Protein AF-A0A368X3I0-F1 (afdb_monomer_lite)

Organism: NCBI:txid930114

Sequence (110 aa):
MLDIYQLSRMIASLTIGFVILYVGVLLNDFILKNTSIVMLLFVVIAVIIANKIGNKLWYGIGSFILFFIFSSQFTIFLGEPEEIQLITDSLVLQGIVALIVTLILDLIEK

pLDDT: mean 86.79, std 9.04, range [55.56, 96.25]

Radius of gyration: 14.47 Å; chains: 1; bounding box: 38×24×44 Å

Secondary structure (DSSP, 8-state):
---HHHHHHHHHHHHHHHHHHHHHHHHHHHTSSS-HHHHHHHHHHHHHHHHHHHTSTTHHHHHHHHHHHHHHHHHHHH--HHHHHHHHHHHHHHHHHHHHHHHHHHHH--

Foldseek 3Di:
DQDPVLVVLLVVLLVQLLVLLVVLVVCCVPPVPNDLVSSLVSLLVSQVSSCVSNVHLCSSLVSLVVNLVVQLVVCVVDHDPVVSVVVVVSSVVSNVSNVVSSVVVVVVVD

Structure (mmCIF, N/CA/C/O backbone):
data_AF-A0A368X3I0-F1
#
_entry.id   AF-A0A368X3I0-F1
#
loop_
_atom_site.group_PDB
_atom_site.id
_atom_site.type_symbol
_atom_site.label_atom_id
_atom_site.label_alt_id
_atom_site.label_comp_id
_atom_site.label_asym_id
_atom_site.label_entity_id
_atom_site.label_seq_id
_atom_site.pdbx_PDB_ins_code
_atom_site.Cartn_x
_atom_site.Cartn_y
_atom_site.Cartn_z
_atom_site.occupancy
_atom_site.B_iso_or_equiv
_atom_site.auth_seq_id
_atom_site.auth_comp_id
_atom_site.auth_asym_id
_atom_site.auth_atom_id
_atom_site.pdbx_PDB_model_num
ATOM 1 N N . MET A 1 1 ? 1.059 5.043 25.854 1.00 55.62 1 MET A N 1
ATOM 2 C CA . MET A 1 1 ? 1.604 3.672 25.946 1.00 55.62 1 MET A CA 1
ATOM 3 C C . MET A 1 1 ? 0.727 2.797 25.058 1.00 55.62 1 MET A C 1
ATOM 5 O O . MET A 1 1 ? -0.475 2.790 25.287 1.00 55.62 1 MET A O 1
ATOM 9 N N . LEU A 1 2 ? 1.259 2.202 23.982 1.00 67.44 2 LEU A N 1
ATOM 10 C CA . LEU A 1 2 ? 0.483 1.263 23.157 1.00 67.44 2 LEU A CA 1
ATOM 11 C C . LEU A 1 2 ? 0.305 -0.033 23.950 1.00 67.44 2 LEU A C 1
ATOM 13 O O . LEU A 1 2 ? 1.292 -0.622 24.380 1.00 67.44 2 LEU A O 1
ATOM 17 N N . ASP A 1 3 ? -0.939 -0.458 24.140 1.00 85.31 3 ASP A N 1
ATOM 18 C CA . ASP A 1 3 ? -1.250 -1.781 24.678 1.00 85.31 3 ASP A CA 1
ATOM 19 C C . ASP A 1 3 ? -0.749 -2.869 23.703 1.00 85.31 3 ASP A C 1
ATOM 21 O O . ASP A 1 3 ? -0.752 -2.664 22.484 1.00 85.31 3 ASP A O 1
ATOM 25 N N . ILE A 1 4 ? -0.336 -4.029 24.215 1.00 87.94 4 ILE A N 1
ATOM 26 C CA . ILE A 1 4 ? 0.165 -5.180 23.441 1.00 87.94 4 ILE A CA 1
ATOM 27 C C . ILE A 1 4 ? -0.845 -5.580 22.355 1.00 87.94 4 ILE A C 1
ATOM 29 O O . ILE A 1 4 ? -0.473 -5.916 21.224 1.00 87.94 4 ILE A O 1
ATOM 33 N N . TYR A 1 5 ? -2.139 -5.476 22.658 1.00 86.88 5 TYR A N 1
ATOM 34 C CA . TYR A 1 5 ? -3.200 -5.725 21.686 1.00 86.88 5 TYR A CA 1
ATOM 35 C C . TYR A 1 5 ? -3.209 -4.700 20.537 1.00 86.88 5 TYR A C 1
ATOM 37 O O . TYR A 1 5 ? -3.352 -5.058 19.370 1.00 86.88 5 TYR A O 1
ATOM 45 N N . GLN A 1 6 ? -2.996 -3.417 20.829 1.00 87.44 6 GLN A N 1
ATOM 46 C CA . GLN A 1 6 ? -2.924 -2.386 19.789 1.00 87.44 6 GLN A CA 1
ATOM 47 C C . GLN A 1 6 ? -1.641 -2.510 18.958 1.00 87.44 6 GLN A C 1
ATOM 49 O O . GLN A 1 6 ? -1.671 -2.307 17.744 1.00 87.44 6 GLN A O 1
ATOM 54 N N . LEU A 1 7 ? -0.528 -2.881 19.597 1.00 89.69 7 LEU A N 1
ATOM 55 C CA . LEU A 1 7 ? 0.747 -3.112 18.927 1.00 89.69 7 LEU A CA 1
ATOM 56 C C . LEU A 1 7 ? 0.666 -4.296 17.953 1.00 89.69 7 LEU A C 1
ATOM 58 O O . LEU A 1 7 ? 1.071 -4.166 16.800 1.00 89.69 7 LEU A O 1
ATOM 62 N N . SER A 1 8 ? 0.098 -5.425 18.382 1.00 91.56 8 SER A N 1
ATOM 63 C CA . SER A 1 8 ? -0.067 -6.608 17.524 1.00 91.56 8 SER A CA 1
ATOM 64 C C . SER A 1 8 ? -0.973 -6.334 16.322 1.00 91.56 8 SER A C 1
ATOM 66 O O . SER A 1 8 ? -0.637 -6.726 15.205 1.00 91.56 8 SER A O 1
ATOM 68 N N . ARG A 1 9 ? -2.070 -5.587 16.505 1.00 90.94 9 ARG A N 1
ATOM 69 C CA . ARG A 1 9 ? -2.938 -5.158 15.396 1.00 90.94 9 ARG A CA 1
ATOM 70 C C . ARG A 1 9 ? -2.245 -4.217 14.422 1.00 90.94 9 ARG A C 1
ATOM 72 O O . ARG A 1 9 ? -2.428 -4.362 13.217 1.00 90.94 9 ARG A O 1
ATOM 79 N N . MET A 1 10 ? -1.451 -3.277 14.931 1.00 92.94 10 MET A N 1
ATOM 80 C CA . MET A 1 10 ? -0.650 -2.389 14.091 1.00 92.94 10 MET A CA 1
ATOM 81 C C . MET A 1 10 ? 0.328 -3.199 13.237 1.00 92.94 10 MET A C 1
ATOM 83 O O . MET A 1 10 ? 0.352 -3.029 12.023 1.00 92.94 10 MET A O 1
ATOM 87 N N . ILE A 1 11 ? 1.081 -4.119 13.846 1.00 93.69 11 ILE A N 1
ATOM 88 C CA . ILE A 1 11 ? 2.024 -4.983 13.123 1.00 93.69 11 ILE A CA 1
ATOM 89 C C . ILE A 1 11 ? 1.286 -5.823 12.076 1.00 93.69 11 ILE A C 1
ATOM 91 O O . ILE A 1 11 ? 1.677 -5.822 10.915 1.00 93.69 11 ILE A O 1
ATOM 95 N N . ALA A 1 12 ? 0.189 -6.488 12.451 1.00 94.44 12 ALA A N 1
ATOM 96 C CA . ALA A 1 12 ? -0.594 -7.304 11.525 1.00 94.44 12 ALA A CA 1
ATOM 97 C C . ALA A 1 12 ? -1.126 -6.485 10.340 1.00 94.44 12 ALA A C 1
ATOM 99 O O . ALA A 1 12 ? -1.028 -6.921 9.196 1.00 94.44 12 ALA A O 1
ATOM 100 N N . SER A 1 13 ? -1.640 -5.282 10.604 1.00 95.44 13 SER A N 1
ATOM 101 C CA . SER A 1 13 ? -2.114 -4.360 9.574 1.00 95.44 13 SER A CA 1
ATOM 102 C C . SER A 1 13 ? -1.011 -3.986 8.589 1.00 95.44 13 SER A C 1
ATOM 104 O O . SER A 1 13 ? -1.224 -4.076 7.382 1.00 95.44 13 SER A O 1
ATOM 106 N N . LEU A 1 14 ? 0.144 -3.559 9.104 1.00 95.94 14 LEU A N 1
ATOM 107 C CA . LEU A 1 14 ? 1.276 -3.123 8.289 1.00 95.94 14 LEU A CA 1
ATOM 108 C C . LEU A 1 14 ? 1.817 -4.274 7.438 1.00 95.94 14 LEU A C 1
ATOM 110 O O . LEU A 1 14 ? 2.017 -4.114 6.235 1.00 95.94 14 LEU A O 1
ATOM 114 N N . THR A 1 15 ? 1.982 -5.451 8.043 1.00 95.75 15 THR A N 1
ATOM 115 C CA . THR A 1 15 ? 2.462 -6.652 7.354 1.00 95.75 15 THR A CA 1
ATOM 116 C C . THR A 1 15 ? 1.488 -7.108 6.272 1.00 95.75 15 THR A C 1
ATOM 118 O O . THR A 1 15 ? 1.910 -7.389 5.156 1.00 95.75 15 THR A O 1
ATOM 121 N N . ILE A 1 16 ? 0.184 -7.163 6.557 1.00 96.25 16 ILE A N 1
ATOM 122 C CA . ILE A 1 16 ? -0.808 -7.625 5.575 1.00 96.25 16 ILE A CA 1
ATOM 123 C C . ILE A 1 16 ? -0.929 -6.634 4.416 1.00 96.25 16 ILE A C 1
ATOM 125 O O . ILE A 1 16 ? -0.926 -7.059 3.262 1.00 96.25 16 ILE A O 1
ATOM 129 N N . GLY A 1 17 ? -0.966 -5.327 4.695 1.00 95.88 17 GLY A N 1
ATOM 130 C CA . GLY A 1 17 ? -0.962 -4.303 3.650 1.00 95.88 17 GLY A CA 1
ATOM 131 C C . GLY A 1 17 ? 0.281 -4.397 2.760 1.00 95.88 17 GLY A C 1
ATOM 132 O O . GLY A 1 17 ? 0.159 -4.400 1.536 1.00 95.88 17 GLY A O 1
ATOM 133 N N . PHE A 1 18 ? 1.463 -4.568 3.360 1.00 95.44 18 PHE A N 1
ATOM 134 C CA . PHE A 1 18 ? 2.712 -4.787 2.629 1.00 95.44 18 PHE A CA 1
ATOM 135 C C . PHE A 1 18 ? 2.658 -6.036 1.738 1.00 95.44 18 PHE A C 1
ATOM 137 O O . PHE A 1 18 ? 3.004 -5.971 0.561 1.00 95.44 18 PHE A O 1
ATOM 144 N N . VAL A 1 19 ? 2.188 -7.167 2.276 1.00 96.06 19 VAL A N 1
ATOM 145 C CA . VAL A 1 19 ? 2.082 -8.429 1.527 1.00 96.06 19 VAL A CA 1
ATOM 146 C C . VAL A 1 19 ? 1.136 -8.285 0.337 1.00 96.06 19 VAL A C 1
ATOM 148 O O . VAL A 1 19 ? 1.463 -8.762 -0.744 1.00 96.06 19 VAL A O 1
ATOM 151 N N . ILE A 1 20 ? -0.001 -7.601 0.494 1.00 96.25 20 ILE A N 1
ATOM 152 C CA . ILE A 1 20 ? -0.942 -7.363 -0.613 1.00 96.25 20 ILE A CA 1
ATOM 153 C C . ILE A 1 20 ? -0.281 -6.542 -1.723 1.00 96.25 20 ILE A C 1
ATOM 155 O O . ILE A 1 20 ? -0.406 -6.903 -2.892 1.00 96.25 20 ILE A O 1
ATOM 159 N N . LEU A 1 21 ? 0.433 -5.468 -1.372 1.00 94.75 21 LEU A N 1
ATOM 160 C CA . LEU A 1 21 ? 1.148 -4.639 -2.347 1.00 94.75 21 LEU A CA 1
ATOM 161 C C . LEU A 1 21 ? 2.225 -5.446 -3.079 1.00 94.75 21 LEU A C 1
ATOM 163 O O . LEU A 1 21 ? 2.300 -5.402 -4.305 1.00 94.75 21 LEU A O 1
ATOM 167 N N . TYR A 1 22 ? 3.001 -6.243 -2.344 1.00 91.62 22 TYR A N 1
ATOM 168 C CA . TYR A 1 22 ? 4.041 -7.094 -2.918 1.00 91.62 22 TYR A CA 1
ATOM 169 C C . TYR A 1 22 ? 3.467 -8.166 -3.856 1.00 91.62 22 TYR A C 1
ATOM 171 O O . TYR A 1 22 ? 3.948 -8.340 -4.972 1.00 91.62 22 TYR A O 1
ATOM 179 N N . VAL A 1 23 ? 2.387 -8.840 -3.451 1.00 91.94 23 VAL A N 1
ATOM 180 C CA . VAL A 1 23 ? 1.659 -9.782 -4.316 1.00 91.94 23 VAL A CA 1
ATOM 181 C C . VAL A 1 23 ? 1.107 -9.071 -5.553 1.00 91.94 23 VAL A C 1
ATOM 183 O O . VAL A 1 23 ? 1.160 -9.633 -6.643 1.00 91.94 23 VAL A O 1
ATOM 186 N N . GLY A 1 24 ? 0.635 -7.831 -5.409 1.00 90.19 24 GLY A N 1
ATOM 187 C CA . GLY A 1 24 ? 0.202 -6.996 -6.526 1.00 90.19 24 GLY A CA 1
ATOM 188 C C . GLY A 1 24 ? 1.301 -6.777 -7.564 1.00 90.19 24 GLY A C 1
ATOM 189 O O . GLY A 1 24 ? 1.045 -6.975 -8.751 1.00 90.19 24 GLY A O 1
ATOM 190 N N . VAL A 1 25 ? 2.527 -6.465 -7.121 1.00 86.69 25 VAL A N 1
ATOM 191 C CA . VAL A 1 25 ? 3.706 -6.355 -8.002 1.00 86.69 25 VAL A CA 1
ATOM 192 C C . VAL A 1 25 ? 3.939 -7.663 -8.750 1.00 86.69 25 VAL A C 1
ATOM 194 O O . VAL A 1 25 ? 3.982 -7.657 -9.977 1.00 86.69 25 VAL A O 1
ATOM 197 N N . LEU A 1 26 ? 4.021 -8.788 -8.032 1.00 85.69 26 LEU A N 1
ATOM 198 C CA . LEU A 1 26 ? 4.279 -10.093 -8.648 1.00 85.69 26 LEU A CA 1
ATOM 199 C C . LEU A 1 26 ? 3.200 -10.448 -9.683 1.00 85.69 26 LEU A C 1
ATOM 201 O O . LEU A 1 26 ? 3.514 -10.864 -10.793 1.00 85.69 26 LEU A O 1
ATOM 205 N N . LEU A 1 27 ? 1.920 -10.260 -9.358 1.00 85.06 27 LEU A N 1
ATOM 206 C CA . LEU A 1 27 ? 0.824 -10.566 -10.283 1.00 85.06 27 LEU A CA 1
ATOM 207 C C . LEU A 1 27 ? 0.823 -9.646 -11.509 1.00 85.06 27 LEU A C 1
ATOM 209 O O . LEU A 1 27 ? 0.540 -10.106 -12.620 1.00 85.06 27 LEU A O 1
ATOM 213 N N . ASN A 1 28 ? 1.140 -8.364 -11.325 1.00 83.06 28 ASN A N 1
ATOM 214 C CA . ASN A 1 28 ? 1.228 -7.414 -12.426 1.00 83.06 28 ASN A CA 1
ATOM 215 C C . ASN A 1 28 ? 2.339 -7.790 -13.419 1.00 83.06 28 ASN A C 1
ATOM 217 O O . ASN A 1 28 ? 2.130 -7.707 -14.632 1.00 83.06 28 ASN A O 1
ATOM 221 N N . ASP A 1 29 ? 3.475 -8.248 -12.898 1.00 79.50 29 ASP A N 1
ATOM 222 C CA . ASP A 1 29 ? 4.657 -8.567 -13.694 1.00 79.50 29 ASP A CA 1
ATOM 223 C C . ASP A 1 29 ? 4.545 -9.953 -14.359 1.00 79.50 29 ASP A C 1
ATOM 225 O O . ASP A 1 29 ? 4.758 -10.097 -15.563 1.00 79.50 29 ASP A O 1
ATOM 229 N N . PHE A 1 30 ? 4.093 -10.977 -13.621 1.00 76.75 30 PHE A N 1
ATOM 230 C CA . PHE A 1 30 ? 4.012 -12.352 -14.133 1.00 76.75 30 PHE A CA 1
ATOM 231 C C . PHE A 1 30 ? 2.773 -12.646 -14.984 1.00 76.75 30 PHE A C 1
ATOM 233 O O . PHE A 1 30 ? 2.839 -13.487 -15.882 1.00 76.75 30 PHE A O 1
ATOM 240 N N . ILE A 1 31 ? 1.628 -12.018 -14.694 1.00 72.94 31 ILE A N 1
ATOM 241 C CA . ILE A 1 31 ? 0.336 -12.420 -15.283 1.00 72.94 31 ILE A CA 1
ATOM 242 C C . ILE A 1 31 ? -0.235 -11.328 -16.186 1.00 72.94 31 ILE A C 1
ATOM 244 O O . ILE A 1 31 ? -0.741 -11.622 -17.270 1.00 72.94 31 ILE A O 1
ATOM 248 N N . LEU A 1 32 ? -0.166 -10.069 -15.750 1.00 69.38 32 LEU A N 1
ATOM 249 C CA . LEU A 1 32 ? -0.956 -8.976 -16.334 1.00 69.38 32 LEU A CA 1
ATOM 250 C C . LEU A 1 32 ? -0.137 -8.013 -17.208 1.00 69.38 32 LEU A C 1
ATOM 252 O O . LEU A 1 32 ? -0.669 -6.994 -17.650 1.00 69.38 32 LEU A O 1
ATOM 256 N N . LYS A 1 33 ? 1.118 -8.374 -17.515 1.00 72.12 33 LYS A N 1
ATOM 257 C CA . LYS A 1 33 ? 2.005 -7.698 -18.478 1.00 72.12 33 LYS A CA 1
ATOM 258 C C . LYS A 1 33 ? 2.098 -6.181 -18.261 1.00 72.12 33 LYS A C 1
ATOM 260 O O . LYS A 1 33 ? 1.919 -5.413 -19.204 1.00 72.12 33 LYS A O 1
ATOM 265 N N . ASN A 1 34 ? 2.389 -5.753 -17.034 1.00 67.31 34 ASN A N 1
ATOM 266 C CA . ASN A 1 34 ? 2.625 -4.343 -16.700 1.00 67.31 34 ASN A CA 1
ATOM 267 C C . ASN A 1 34 ? 1.431 -3.409 -16.943 1.00 67.31 34 ASN A C 1
ATOM 269 O O . ASN A 1 34 ? 1.556 -2.308 -17.478 1.00 67.31 34 ASN A O 1
ATOM 273 N N . THR A 1 35 ? 0.253 -3.825 -16.482 1.00 77.69 35 THR A N 1
ATOM 274 C CA . THR A 1 35 ? -0.944 -2.984 -16.522 1.00 77.69 35 THR A CA 1
ATOM 275 C C . THR A 1 35 ? -1.013 -2.086 -15.283 1.00 77.69 35 THR A C 1
ATOM 277 O O . THR A 1 35 ? -1.404 -2.530 -14.203 1.00 77.69 35 THR A O 1
ATOM 280 N N . SER A 1 36 ? -0.736 -0.787 -15.434 1.00 78.69 36 SER A N 1
ATOM 281 C CA . SER A 1 36 ? -0.730 0.177 -14.316 1.00 78.69 36 SER A CA 1
ATOM 282 C C . SER A 1 36 ? -2.024 0.182 -13.491 1.00 78.69 36 SER A C 1
ATOM 284 O O . SER A 1 36 ? -1.975 0.311 -12.272 1.00 78.69 36 SER A O 1
ATOM 286 N N . ILE A 1 37 ? -3.184 -0.030 -14.121 1.00 83.56 37 ILE A N 1
ATOM 287 C CA . ILE A 1 37 ? -4.489 -0.113 -13.436 1.00 83.56 37 ILE A CA 1
ATOM 288 C C . ILE A 1 37 ? -4.525 -1.215 -12.371 1.00 83.56 37 ILE A C 1
ATOM 290 O O . ILE A 1 37 ? -5.106 -1.018 -11.306 1.00 83.56 37 ILE A O 1
ATOM 294 N N . VAL A 1 38 ? -3.897 -2.360 -12.631 1.00 85.50 38 VAL A N 1
ATOM 295 C CA . VAL A 1 38 ? -3.891 -3.501 -11.708 1.00 85.50 38 VAL A CA 1
ATOM 296 C C . VAL A 1 38 ? -3.157 -3.122 -10.429 1.00 85.50 38 VAL A C 1
ATOM 298 O O . VAL A 1 38 ? -3.683 -3.319 -9.336 1.00 85.50 38 VAL A O 1
ATOM 301 N N . MET A 1 39 ? -1.982 -2.508 -10.564 1.00 88.19 39 MET A N 1
ATOM 302 C CA . MET A 1 39 ? -1.203 -2.016 -9.428 1.00 88.19 39 MET A CA 1
ATOM 303 C C . MET A 1 39 ? -1.999 -1.026 -8.579 1.00 88.19 39 MET A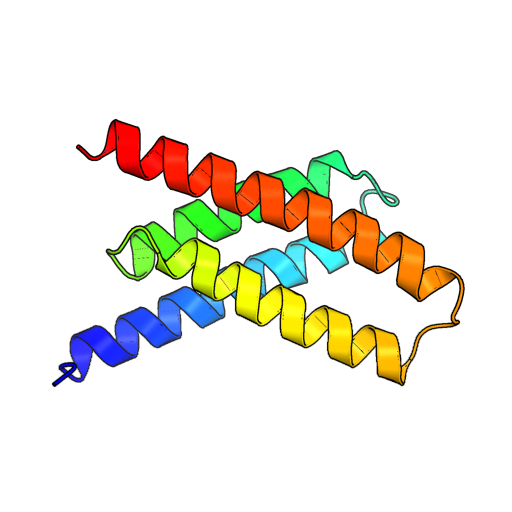 C 1
ATOM 305 O O . MET A 1 39 ? -2.033 -1.151 -7.355 1.00 88.19 39 MET A O 1
ATOM 309 N N . LEU A 1 40 ? -2.710 -0.089 -9.214 1.00 91.19 40 LEU A N 1
ATOM 310 C CA . LEU A 1 40 ? -3.552 0.868 -8.493 1.00 91.19 40 LEU A CA 1
ATOM 311 C C . LEU A 1 40 ? -4.697 0.180 -7.735 1.00 91.19 40 LEU A C 1
ATOM 313 O O . LEU A 1 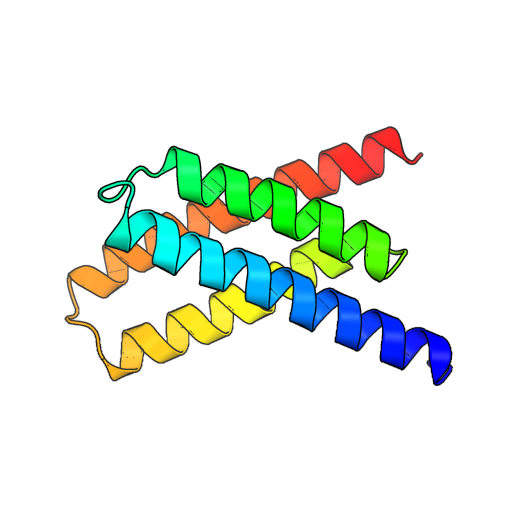40 ? -4.994 0.565 -6.606 1.00 91.19 40 LEU A O 1
ATOM 317 N N . LEU A 1 41 ? -5.308 -0.866 -8.299 1.00 91.94 41 LEU A N 1
ATOM 318 C CA . LEU A 1 41 ? -6.330 -1.651 -7.597 1.00 91.94 41 LEU A CA 1
ATOM 319 C C . LEU A 1 41 ? -5.759 -2.363 -6.366 1.00 91.94 41 LEU A C 1
ATOM 321 O O . LEU A 1 41 ? -6.394 -2.355 -5.310 1.00 91.94 41 LEU A O 1
ATOM 325 N N . PHE A 1 42 ? -4.553 -2.928 -6.461 1.00 94.12 42 PHE A N 1
ATOM 326 C CA . PHE A 1 42 ? -3.888 -3.531 -5.304 1.00 94.12 42 PHE A CA 1
ATOM 327 C C . PHE A 1 42 ? -3.580 -2.509 -4.211 1.00 94.12 42 PHE A C 1
ATOM 329 O O . PHE A 1 42 ? -3.738 -2.832 -3.036 1.00 94.12 42 PHE A O 1
ATOM 336 N N . VAL A 1 43 ? -3.232 -1.270 -4.571 1.00 94.75 43 VAL A N 1
ATOM 337 C CA . VAL A 1 43 ? -3.081 -0.177 -3.599 1.00 94.75 43 VAL A CA 1
ATOM 338 C C . VAL A 1 43 ? -4.393 0.099 -2.871 1.00 94.75 43 VAL A C 1
ATOM 340 O O . VAL A 1 43 ? -4.409 0.140 -1.641 1.00 94.75 43 VAL A O 1
ATOM 343 N N . VAL A 1 44 ? -5.500 0.236 -3.606 1.00 95.50 44 VAL A N 1
ATOM 344 C CA . VAL A 1 44 ? -6.831 0.459 -3.017 1.00 95.50 44 VAL A CA 1
ATOM 345 C C . VAL A 1 44 ? -7.179 -0.669 -2.039 1.00 95.50 44 VAL A C 1
ATOM 347 O O . VAL A 1 44 ? -7.554 -0.410 -0.894 1.00 95.50 44 VAL A O 1
ATOM 350 N N . ILE A 1 45 ? -7.002 -1.924 -2.462 1.00 95.56 45 ILE A N 1
ATOM 351 C CA . ILE A 1 45 ? -7.291 -3.111 -1.646 1.00 95.56 45 ILE A CA 1
ATOM 352 C C . ILE A 1 45 ? -6.399 -3.147 -0.399 1.00 95.56 45 ILE A C 1
ATOM 354 O O . ILE A 1 45 ? -6.904 -3.362 0.704 1.00 95.56 45 ILE A O 1
ATOM 358 N N . ALA A 1 46 ? -5.095 -2.909 -0.550 1.00 96.19 46 ALA A N 1
ATOM 359 C CA . ALA A 1 46 ? -4.145 -2.917 0.556 1.00 96.19 46 ALA A CA 1
ATOM 360 C C . ALA A 1 46 ? -4.498 -1.867 1.613 1.00 96.19 46 ALA A C 1
ATOM 362 O O . ALA A 1 46 ? -4.519 -2.188 2.802 1.00 96.19 46 ALA A O 1
ATOM 363 N N . VAL A 1 47 ? -4.828 -0.641 1.192 1.00 95.62 47 VAL A N 1
ATOM 364 C CA . VAL A 1 47 ? -5.200 0.454 2.101 1.00 95.62 47 VAL A CA 1
ATOM 365 C C . VAL A 1 47 ? -6.471 0.114 2.879 1.00 95.62 47 VAL A C 1
ATOM 367 O O . VAL A 1 47 ? -6.478 0.223 4.106 1.00 95.62 47 VAL A O 1
ATOM 370 N N . ILE A 1 48 ? -7.518 -0.357 2.194 1.00 94.75 48 ILE A N 1
ATOM 371 C CA . ILE A 1 48 ? -8.792 -0.729 2.830 1.00 94.75 48 ILE A CA 1
ATOM 372 C C . ILE A 1 48 ? -8.584 -1.871 3.834 1.00 94.75 48 ILE A C 1
ATOM 374 O O . ILE A 1 48 ? -9.047 -1.793 4.975 1.00 94.75 48 ILE A O 1
ATOM 378 N N . ILE A 1 49 ? -7.882 -2.934 3.429 1.00 95.88 49 ILE A N 1
ATOM 379 C CA . ILE A 1 49 ? -7.676 -4.115 4.275 1.00 95.88 49 ILE A CA 1
ATOM 380 C C . ILE A 1 49 ? -6.809 -3.774 5.490 1.00 95.88 49 ILE A C 1
ATOM 382 O O . ILE A 1 49 ? -7.163 -4.152 6.610 1.00 95.88 49 ILE A O 1
ATOM 386 N N . ALA A 1 50 ? -5.718 -3.030 5.302 1.00 94.44 50 ALA A N 1
ATOM 387 C CA . ALA A 1 50 ? -4.864 -2.590 6.399 1.00 94.44 50 ALA A CA 1
ATOM 388 C C . ALA A 1 50 ? -5.653 -1.736 7.404 1.00 94.44 50 ALA A C 1
ATOM 390 O O . ALA A 1 50 ? -5.701 -2.067 8.591 1.00 94.44 50 ALA A O 1
ATOM 391 N N . ASN A 1 51 ? -6.374 -0.712 6.938 1.00 93.19 51 ASN A N 1
ATOM 392 C CA . ASN A 1 51 ? -7.197 0.135 7.809 1.00 93.19 51 ASN A CA 1
ATOM 393 C C . ASN A 1 51 ? -8.208 -0.677 8.625 1.00 93.19 51 ASN A C 1
ATOM 395 O O . ASN A 1 51 ? -8.322 -0.486 9.840 1.00 93.19 51 ASN A O 1
ATOM 399 N N . LYS A 1 52 ? -8.871 -1.647 7.987 1.00 91.56 52 LYS A N 1
ATOM 400 C CA . LYS A 1 52 ? -9.836 -2.535 8.644 1.00 91.56 52 LYS A CA 1
ATOM 401 C C . LYS A 1 52 ? -9.192 -3.415 9.722 1.00 91.56 52 LYS A C 1
ATOM 403 O O . LYS A 1 52 ? -9.743 -3.560 10.813 1.00 91.56 52 LYS A O 1
ATOM 408 N N . ILE A 1 53 ? -8.022 -3.993 9.452 1.00 91.31 53 ILE A N 1
ATOM 409 C CA . ILE A 1 53 ? -7.313 -4.864 10.406 1.00 91.31 53 ILE A CA 1
ATOM 410 C C . ILE A 1 53 ? -6.798 -4.056 11.596 1.00 91.31 53 ILE A C 1
ATOM 412 O O . ILE A 1 53 ? -6.986 -4.449 12.755 1.00 91.31 53 ILE A O 1
ATOM 416 N N . GLY A 1 54 ? -6.178 -2.912 11.324 1.00 86.62 54 GLY A N 1
ATOM 417 C CA . GLY A 1 54 ? -5.605 -2.063 12.356 1.00 86.62 54 GLY A CA 1
ATOM 418 C C . GLY A 1 54 ? -6.635 -1.208 13.109 1.00 86.62 54 GLY A C 1
ATOM 419 O O . GLY A 1 54 ? -6.325 -0.717 14.191 1.00 86.62 54 GLY A O 1
ATOM 420 N N . ASN A 1 55 ? -7.867 -1.078 12.602 1.00 87.12 55 ASN A N 1
ATOM 421 C CA . ASN A 1 55 ? -8.930 -0.224 13.160 1.00 87.12 55 ASN A CA 1
ATOM 422 C C . ASN A 1 55 ? -8.522 1.244 13.309 1.00 87.12 55 ASN A C 1
ATOM 424 O O . ASN A 1 55 ? -8.895 1.906 14.279 1.00 87.12 55 ASN A O 1
ATOM 428 N N . LYS A 1 56 ? -7.693 1.728 12.382 1.00 87.62 56 LYS A N 1
ATOM 429 C CA . LYS A 1 56 ? -7.348 3.144 12.236 1.00 87.62 56 LYS A CA 1
ATOM 430 C C . LYS A 1 56 ? -7.108 3.448 10.765 1.00 87.62 56 LYS A C 1
ATOM 432 O O . LYS A 1 56 ? -6.399 2.701 10.096 1.00 87.62 56 LYS A O 1
ATOM 437 N N . LEU A 1 57 ? -7.615 4.594 10.322 1.00 85.06 57 LEU A N 1
ATOM 438 C CA . LEU A 1 57 ? -7.551 5.089 8.941 1.00 85.06 57 LEU A CA 1
ATOM 439 C C . LEU A 1 57 ? -6.133 5.302 8.389 1.00 85.06 57 LEU A C 1
ATOM 441 O O . LEU A 1 57 ? -5.929 5.318 7.181 1.00 85.06 57 LEU A O 1
ATOM 445 N N . TRP A 1 58 ? -5.136 5.453 9.260 1.00 89.12 58 TRP A N 1
ATOM 446 C CA . TRP A 1 58 ? -3.767 5.781 8.854 1.00 89.12 58 TRP A CA 1
ATOM 447 C C . TRP A 1 58 ? -2.871 4.560 8.629 1.00 89.12 58 TRP A C 1
ATOM 449 O O . TRP A 1 58 ? -1.755 4.701 8.125 1.00 89.12 58 TRP A O 1
ATOM 459 N N . TYR A 1 59 ? -3.321 3.354 8.983 1.00 92.50 59 TYR A N 1
ATOM 460 C CA . TYR A 1 59 ? -2.472 2.167 8.865 1.00 92.50 59 TYR A CA 1
ATOM 461 C C . TYR A 1 59 ? -2.303 1.675 7.422 1.00 92.50 59 TYR A C 1
ATOM 463 O O . TYR A 1 59 ? -1.271 1.089 7.095 1.00 92.50 59 TYR A O 1
ATOM 471 N N . GLY A 1 60 ? -3.248 1.975 6.536 1.00 90.75 60 GLY A N 1
ATOM 472 C CA . GLY A 1 60 ? -3.146 1.749 5.098 1.00 90.75 60 GLY 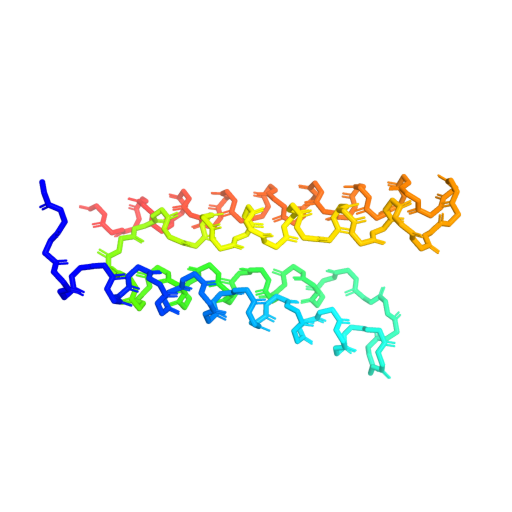A CA 1
ATOM 473 C C . GLY A 1 60 ? -2.047 2.595 4.467 1.00 90.75 60 GLY A C 1
ATOM 474 O O . GLY A 1 60 ? -1.178 2.049 3.792 1.00 90.75 60 GLY A O 1
ATOM 475 N N . ILE A 1 61 ? -2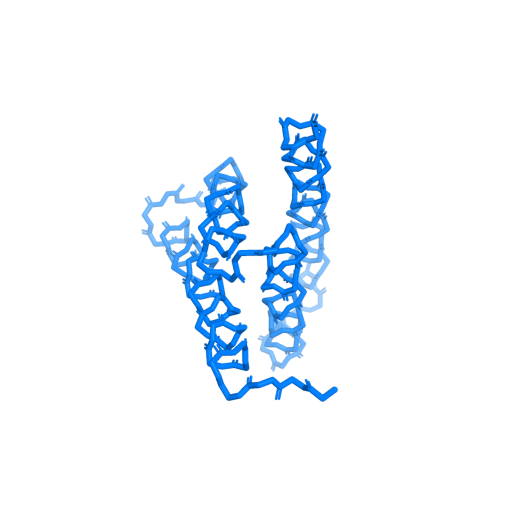.000 3.894 4.787 1.00 92.75 61 ILE A N 1
ATOM 476 C CA . ILE A 1 61 ? -0.882 4.766 4.390 1.00 92.75 61 ILE A CA 1
ATOM 477 C C . ILE A 1 61 ? 0.430 4.260 4.986 1.00 92.75 61 ILE A C 1
ATOM 479 O O . ILE A 1 61 ? 1.422 4.174 4.272 1.00 92.75 61 ILE A O 1
ATOM 483 N N . GLY A 1 62 ? 0.447 3.877 6.266 1.00 93.50 62 GLY A N 1
ATOM 484 C CA . GLY A 1 62 ? 1.648 3.318 6.894 1.00 93.50 62 GLY A CA 1
ATOM 485 C C . GLY A 1 62 ? 2.176 2.074 6.169 1.00 93.50 62 GLY A C 1
ATOM 486 O O . GLY A 1 62 ? 3.380 1.948 5.954 1.00 93.50 62 GLY A O 1
ATOM 487 N N . SER A 1 63 ? 1.277 1.190 5.731 1.00 94.25 63 SER A N 1
ATOM 488 C CA . SER A 1 63 ? 1.623 -0.009 4.953 1.00 94.25 63 SER A CA 1
ATOM 489 C C . SER A 1 63 ? 2.207 0.360 3.589 1.00 94.25 63 SER A C 1
ATOM 491 O O . SER A 1 63 ? 3.216 -0.207 3.173 1.00 94.25 63 SER A O 1
ATOM 493 N N . PHE A 1 64 ? 1.609 1.350 2.919 1.00 95.12 64 PHE A N 1
ATOM 494 C CA . PHE A 1 64 ? 2.122 1.877 1.659 1.00 95.12 64 PHE A CA 1
ATOM 495 C C . PHE A 1 64 ? 3.505 2.522 1.824 1.00 95.12 64 PHE A C 1
ATOM 497 O O . PHE A 1 64 ? 4.394 2.252 1.026 1.00 95.12 64 PHE A O 1
ATOM 504 N N . ILE A 1 65 ? 3.730 3.318 2.874 1.00 94.00 65 ILE A N 1
ATOM 505 C CA . ILE A 1 65 ? 5.036 3.937 3.151 1.00 94.00 65 ILE A CA 1
ATOM 506 C C . ILE A 1 65 ? 6.107 2.863 3.370 1.00 94.00 65 ILE A C 1
ATOM 508 O O . ILE A 1 65 ? 7.203 2.971 2.822 1.00 94.00 65 ILE A O 1
ATOM 512 N N . LEU A 1 66 ? 5.799 1.804 4.126 1.00 94.31 66 LEU A N 1
ATOM 513 C CA . LEU A 1 66 ? 6.721 0.677 4.301 1.00 94.31 66 LEU A CA 1
ATOM 514 C C . LEU A 1 66 ? 7.063 0.013 2.967 1.00 94.31 66 LEU A C 1
ATOM 516 O O . LEU A 1 66 ? 8.234 -0.241 2.688 1.00 94.31 66 LEU A O 1
ATOM 520 N N . PHE A 1 67 ? 6.055 -0.226 2.131 1.00 94.06 67 PHE A N 1
ATOM 521 C CA . PHE A 1 67 ? 6.247 -0.770 0.792 1.00 94.06 67 PHE A CA 1
ATOM 522 C C . PHE A 1 67 ? 7.076 0.158 -0.107 1.00 94.06 67 PHE A C 1
ATOM 524 O O . PHE A 1 67 ? 7.976 -0.314 -0.798 1.00 94.06 67 PHE A O 1
ATOM 531 N N . PHE A 1 68 ? 6.828 1.467 -0.061 1.00 91.25 68 PHE A N 1
ATOM 532 C CA . PHE A 1 68 ? 7.571 2.477 -0.810 1.00 91.25 68 PHE A CA 1
ATOM 533 C C . PHE A 1 68 ? 9.052 2.477 -0.428 1.00 91.25 68 PHE A C 1
ATOM 535 O O . PHE A 1 68 ? 9.913 2.425 -1.307 1.00 91.25 68 PHE A O 1
ATOM 542 N N . ILE A 1 69 ? 9.354 2.487 0.876 1.00 90.69 69 ILE A N 1
ATOM 543 C CA . ILE A 1 69 ? 10.731 2.454 1.384 1.00 90.69 69 ILE A CA 1
ATOM 544 C C . ILE A 1 69 ? 11.410 1.162 0.935 1.00 90.69 69 ILE A C 1
ATOM 546 O O . ILE A 1 69 ? 12.512 1.210 0.393 1.00 90.69 69 ILE A O 1
ATOM 550 N N . PHE A 1 70 ? 10.747 0.017 1.115 1.00 90.44 70 PHE A N 1
ATOM 551 C CA . PHE A 1 70 ? 11.299 -1.280 0.733 1.00 90.44 70 PHE A CA 1
ATOM 552 C C . PHE A 1 70 ? 11.586 -1.357 -0.771 1.00 90.44 70 PHE A C 1
ATOM 554 O O . PHE A 1 70 ? 12.691 -1.719 -1.166 1.00 90.44 70 PHE A O 1
ATOM 561 N N . SER A 1 71 ? 10.626 -0.949 -1.602 1.00 87.38 71 SER A N 1
ATOM 562 C CA . SER A 1 71 ? 10.754 -0.963 -3.063 1.00 87.38 71 SER A CA 1
ATOM 563 C C . SER A 1 71 ? 11.843 -0.007 -3.546 1.00 87.38 71 SER A C 1
ATOM 565 O O . SER A 1 71 ? 12.650 -0.379 -4.393 1.00 87.38 71 SER A O 1
ATOM 567 N N . SER A 1 72 ? 11.930 1.193 -2.963 1.00 83.62 72 SER A N 1
ATOM 568 C CA . SER A 1 72 ? 12.972 2.175 -3.293 1.00 83.62 72 SER A CA 1
ATOM 569 C C . SER A 1 72 ? 14.368 1.648 -2.963 1.00 83.62 72 SER A C 1
ATOM 571 O O . SER A 1 72 ? 15.267 1.728 -3.794 1.00 83.62 72 SER A O 1
ATOM 573 N N . GLN A 1 73 ? 14.549 1.060 -1.775 1.00 84.94 73 GLN A N 1
ATOM 574 C CA . GLN A 1 73 ? 15.832 0.468 -1.388 1.00 84.94 73 GLN A CA 1
ATOM 575 C C . GLN A 1 73 ? 16.198 -0.690 -2.319 1.00 84.94 73 GLN A C 1
ATOM 577 O O . GLN A 1 73 ? 17.298 -0.713 -2.861 1.00 84.94 73 GLN A O 1
ATOM 582 N N . PHE A 1 74 ? 15.265 -1.611 -2.572 1.00 81.19 74 PHE A N 1
ATOM 583 C CA . PHE A 1 74 ? 15.505 -2.762 -3.443 1.00 81.19 74 PHE A CA 1
ATOM 584 C C . PHE A 1 74 ? 15.900 -2.340 -4.867 1.00 81.19 74 PHE A C 1
ATOM 586 O O . PHE A 1 74 ? 16.833 -2.895 -5.441 1.00 81.19 74 PHE A O 1
ATOM 593 N N . THR A 1 75 ? 15.245 -1.302 -5.394 1.00 77.69 75 THR A N 1
ATOM 594 C CA . THR A 1 75 ? 15.532 -0.739 -6.721 1.00 77.69 75 THR A CA 1
ATOM 595 C C . THR A 1 75 ? 16.914 -0.093 -6.779 1.00 77.69 75 THR A C 1
ATOM 597 O O . THR A 1 75 ? 17.643 -0.320 -7.734 1.00 77.69 75 THR A O 1
ATOM 600 N N . ILE A 1 76 ? 17.326 0.653 -5.748 1.00 76.56 76 ILE A N 1
ATOM 601 C CA . ILE A 1 76 ? 18.674 1.248 -5.686 1.00 76.56 76 ILE A CA 1
ATOM 602 C C . ILE A 1 76 ? 19.767 0.167 -5.671 1.00 76.56 76 ILE A C 1
ATOM 604 O O . ILE A 1 76 ? 20.848 0.379 -6.213 1.00 76.56 76 ILE A O 1
ATOM 608 N N . PHE A 1 77 ? 19.503 -0.987 -5.052 1.00 74.25 77 PHE A N 1
ATOM 609 C CA . PHE A 1 77 ? 20.481 -2.074 -4.959 1.00 74.25 77 PHE A CA 1
ATOM 610 C C . PHE A 1 77 ? 20.615 -2.915 -6.236 1.00 74.25 77 PHE A C 1
ATOM 612 O O . PHE A 1 77 ? 21.676 -3.504 -6.439 1.00 74.25 77 PHE A O 1
ATOM 619 N N . LEU A 1 78 ? 19.566 -3.020 -7.059 1.00 71.19 78 LEU A N 1
ATOM 620 C CA . LEU A 1 78 ? 19.504 -3.990 -8.165 1.00 71.19 78 LEU A CA 1
ATOM 621 C C . LEU A 1 78 ? 19.186 -3.388 -9.541 1.00 71.19 78 LEU A C 1
ATOM 623 O O . LEU A 1 78 ? 19.391 -4.075 -10.536 1.00 71.19 78 LEU A O 1
ATOM 627 N N . GLY A 1 79 ? 18.669 -2.161 -9.603 1.00 64.94 79 GLY A N 1
ATOM 628 C CA . GLY A 1 79 ? 18.152 -1.552 -10.829 1.00 64.94 79 GLY A CA 1
ATOM 629 C C . GLY A 1 79 ? 19.167 -0.689 -11.576 1.00 64.94 79 GLY A C 1
ATOM 630 O O . GLY A 1 79 ? 20.077 -0.099 -10.985 1.00 64.94 79 GLY A O 1
ATOM 631 N N . GLU A 1 80 ? 18.975 -0.578 -12.889 1.00 75.69 80 GLU A N 1
ATOM 632 C CA . GLU A 1 80 ? 19.705 0.376 -13.724 1.00 75.69 80 GLU A CA 1
ATOM 633 C C . GLU A 1 80 ? 19.159 1.804 -13.526 1.00 75.69 80 GLU A C 1
ATOM 635 O O . GLU A 1 80 ? 17.966 1.976 -13.260 1.00 75.69 80 GLU A O 1
ATOM 640 N N . PRO A 1 81 ? 19.981 2.862 -13.677 1.00 73.44 81 PRO A N 1
ATOM 641 C CA . PRO A 1 81 ? 19.566 4.244 -13.406 1.00 73.44 81 PRO A CA 1
ATOM 642 C C . PRO A 1 81 ? 18.304 4.700 -14.153 1.00 73.44 81 PRO A C 1
ATOM 644 O O . PRO A 1 81 ? 17.536 5.507 -13.633 1.00 73.44 81 PRO A O 1
ATOM 647 N N . GLU A 1 82 ? 18.081 4.180 -15.359 1.00 72.56 82 GLU A N 1
ATOM 648 C CA . GLU A 1 82 ? 16.928 4.504 -16.206 1.00 72.56 82 GLU A CA 1
ATOM 649 C C . GLU A 1 82 ? 15.624 3.883 -15.668 1.00 72.56 82 GLU A C 1
ATOM 651 O O . GLU A 1 82 ? 14.558 4.499 -15.731 1.00 72.56 82 GLU A O 1
ATOM 656 N N . GLU A 1 83 ? 15.709 2.704 -15.047 1.00 71.31 83 GLU A N 1
ATOM 657 C CA . GLU A 1 83 ? 14.573 2.017 -14.425 1.00 71.31 83 GLU A CA 1
ATOM 658 C C . GLU A 1 83 ? 14.158 2.680 -13.106 1.00 71.31 83 GLU A C 1
ATOM 660 O O . GLU A 1 83 ? 12.973 2.690 -12.760 1.00 71.31 83 GLU A O 1
ATOM 665 N N . ILE A 1 84 ? 15.110 3.302 -12.396 1.00 74.06 84 ILE A N 1
ATOM 666 C CA . ILE A 1 84 ? 14.850 4.012 -11.133 1.00 74.06 84 ILE A CA 1
ATOM 667 C C . ILE A 1 84 ? 13.779 5.086 -11.333 1.00 74.06 84 ILE A C 1
ATOM 669 O O . ILE A 1 84 ? 12.881 5.219 -10.496 1.00 74.06 84 ILE A O 1
ATOM 673 N N . GLN A 1 85 ? 13.841 5.843 -12.431 1.00 77.12 85 GLN A N 1
ATOM 674 C CA . GLN A 1 85 ? 12.895 6.931 -12.669 1.00 77.12 85 GLN A CA 1
ATOM 675 C C . GLN A 1 85 ? 11.484 6.406 -12.968 1.00 77.12 85 GLN A C 1
ATOM 677 O O . GLN A 1 85 ? 10.522 6.872 -12.360 1.00 77.12 85 GLN A O 1
ATOM 682 N N . LEU A 1 86 ? 11.361 5.369 -13.801 1.00 75.50 86 LEU A N 1
ATOM 683 C CA . LEU A 1 86 ? 10.074 4.735 -14.117 1.00 75.50 86 LEU A CA 1
ATOM 684 C C . LEU A 1 86 ? 9.413 4.106 -12.882 1.00 75.50 86 LEU A C 1
ATOM 686 O O . LEU A 1 86 ? 8.201 4.236 -12.675 1.00 75.50 86 LEU A O 1
ATOM 690 N N . ILE A 1 87 ? 10.206 3.446 -12.036 1.00 78.25 87 ILE A N 1
ATOM 691 C CA . ILE A 1 87 ? 9.724 2.853 -10.785 1.00 78.25 87 ILE A CA 1
ATOM 692 C C . ILE A 1 87 ? 9.296 3.952 -9.813 1.00 78.25 87 ILE A C 1
ATOM 694 O O . ILE A 1 87 ? 8.232 3.846 -9.201 1.00 78.25 87 ILE A O 1
ATOM 698 N N . THR A 1 88 ? 10.078 5.028 -9.707 1.00 80.25 88 THR A N 1
ATOM 699 C CA . THR A 1 88 ? 9.746 6.174 -8.853 1.00 80.25 88 THR A CA 1
ATOM 700 C C . THR A 1 88 ? 8.427 6.814 -9.280 1.00 80.25 88 THR A C 1
ATOM 702 O O . THR A 1 88 ? 7.555 7.003 -8.434 1.00 80.25 88 THR A O 1
ATOM 705 N N . ASP A 1 89 ? 8.224 7.069 -10.573 1.00 83.75 89 ASP A N 1
ATOM 706 C CA . ASP A 1 89 ? 6.980 7.654 -11.090 1.00 83.75 89 ASP A CA 1
ATOM 707 C C . ASP A 1 89 ? 5.762 6.761 -10.795 1.00 83.75 89 ASP A C 1
ATOM 709 O O . ASP A 1 89 ? 4.714 7.237 -10.344 1.00 83.75 89 ASP A O 1
ATOM 713 N N . SER A 1 90 ? 5.914 5.444 -10.971 1.00 84.44 90 SER A N 1
ATOM 714 C CA . SER A 1 90 ? 4.876 4.462 -10.632 1.00 84.44 90 SER A CA 1
ATOM 715 C C . SER A 1 90 ? 4.556 4.458 -9.134 1.00 84.44 90 SER A C 1
ATOM 717 O O . SER A 1 90 ? 3.385 4.481 -8.743 1.00 84.44 90 SER A O 1
ATOM 719 N N . LEU A 1 91 ? 5.580 4.480 -8.277 1.00 88.06 91 LEU A N 1
ATOM 720 C CA . LEU A 1 91 ? 5.421 4.529 -6.824 1.00 88.06 91 LEU A CA 1
ATOM 721 C C . LEU A 1 91 ? 4.768 5.839 -6.358 1.00 88.06 91 LEU A C 1
ATOM 723 O O . LEU A 1 91 ? 3.922 5.812 -5.465 1.00 88.06 91 LEU A O 1
ATOM 727 N N . VAL A 1 92 ? 5.099 6.976 -6.974 1.00 89.88 92 VAL A N 1
ATOM 728 C CA . VAL A 1 92 ? 4.467 8.271 -6.676 1.00 89.88 92 VAL A CA 1
ATOM 729 C C . VAL A 1 92 ? 2.977 8.227 -7.013 1.00 89.88 92 VAL A C 1
ATOM 731 O O . VAL A 1 92 ? 2.151 8.605 -6.177 1.00 89.88 92 VAL A O 1
ATOM 734 N N . LEU A 1 93 ? 2.610 7.707 -8.189 1.00 90.62 93 LEU A N 1
ATOM 735 C CA . LEU A 1 93 ? 1.206 7.563 -8.582 1.00 90.62 93 LEU A CA 1
ATOM 736 C C . LEU A 1 93 ? 0.435 6.658 -7.609 1.00 90.62 93 LEU A C 1
ATOM 738 O O . LEU A 1 93 ? -0.666 7.003 -7.173 1.00 90.62 93 LEU A O 1
ATOM 742 N N . GLN A 1 94 ? 1.029 5.528 -7.224 1.00 91.31 94 GLN A N 1
ATOM 743 C CA . GLN A 1 94 ? 0.464 4.633 -6.214 1.00 91.31 94 GLN A CA 1
ATOM 744 C C . GLN A 1 94 ? 0.278 5.346 -4.865 1.00 91.31 94 GLN A C 1
ATOM 746 O O . GLN A 1 94 ? -0.762 5.188 -4.226 1.00 91.31 94 GLN A O 1
ATOM 751 N N . GLY A 1 95 ? 1.228 6.189 -4.457 1.00 92.81 95 GLY A N 1
ATOM 752 C CA . GLY A 1 95 ? 1.134 6.969 -3.222 1.00 92.81 95 GLY A CA 1
ATOM 753 C C . GLY A 1 95 ? 0.017 8.006 -3.241 1.00 92.81 95 GLY A C 1
ATOM 754 O O . GLY A 1 95 ? -0.712 8.141 -2.256 1.00 92.81 95 GLY A O 1
ATOM 755 N N . ILE A 1 96 ? -0.187 8.682 -4.374 1.00 93.81 96 ILE A N 1
ATOM 756 C CA . ILE A 1 96 ? -1.324 9.593 -4.568 1.00 93.81 96 ILE A CA 1
ATOM 757 C C . ILE A 1 96 ? -2.642 8.825 -4.429 1.00 93.81 96 ILE A C 1
ATOM 759 O O . ILE A 1 96 ? -3.540 9.275 -3.717 1.00 93.81 96 ILE A O 1
ATOM 763 N N . VAL A 1 97 ? -2.756 7.643 -5.042 1.00 94.69 97 VAL A N 1
ATOM 764 C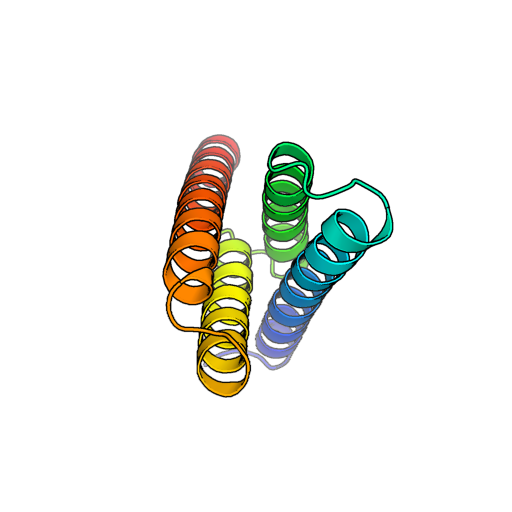 CA . VAL A 1 97 ? -3.956 6.802 -4.908 1.00 94.69 97 VAL A CA 1
ATOM 765 C C . VAL A 1 97 ? -4.168 6.359 -3.460 1.00 94.69 97 VAL A C 1
ATOM 767 O O . VAL A 1 97 ? -5.286 6.471 -2.960 1.00 94.69 97 VAL A O 1
ATOM 770 N N . ALA A 1 98 ? -3.121 5.932 -2.753 1.00 94.56 98 ALA A N 1
ATOM 771 C CA . ALA A 1 98 ? -3.223 5.549 -1.345 1.00 94.56 98 ALA A CA 1
ATOM 772 C C . ALA A 1 98 ? -3.730 6.705 -0.463 1.00 94.56 98 ALA A C 1
ATOM 774 O O . ALA A 1 98 ? -4.586 6.498 0.405 1.00 94.56 98 ALA A O 1
ATOM 775 N N . LEU A 1 99 ? -3.243 7.926 -0.712 1.00 93.94 99 LEU A N 1
ATOM 776 C CA . LEU A 1 99 ? -3.702 9.138 -0.033 1.00 93.94 99 LEU A CA 1
ATOM 777 C C . LEU A 1 99 ? -5.169 9.439 -0.347 1.00 93.94 99 LEU A C 1
ATOM 779 O O . LEU A 1 99 ? -5.953 9.624 0.580 1.00 93.94 99 LEU A O 1
ATOM 783 N N . ILE A 1 100 ? -5.555 9.441 -1.625 1.00 94.31 100 ILE A N 1
ATOM 784 C CA . ILE A 1 100 ? -6.939 9.706 -2.047 1.00 94.31 100 ILE A CA 1
ATOM 785 C C . ILE A 1 100 ? -7.898 8.696 -1.412 1.00 94.31 100 ILE A C 1
ATOM 787 O O . ILE A 1 100 ? -8.898 9.100 -0.824 1.00 94.31 100 ILE A O 1
ATOM 791 N N . VAL A 1 101 ? -7.584 7.399 -1.473 1.00 93.94 101 VAL A N 1
ATOM 792 C CA . VAL A 1 101 ? -8.409 6.343 -0.862 1.00 93.94 101 VAL A CA 1
ATOM 793 C C . VAL A 1 101 ? -8.551 6.578 0.636 1.00 93.94 101 VAL A C 1
ATOM 795 O O . VAL A 1 101 ? -9.654 6.499 1.167 1.00 93.94 101 VAL A O 1
ATOM 798 N N . THR A 1 102 ? -7.460 6.916 1.319 1.00 92.19 102 THR A N 1
ATOM 799 C CA . THR A 1 102 ? -7.499 7.163 2.763 1.00 92.19 102 THR A CA 1
ATOM 800 C C . THR A 1 102 ? -8.341 8.385 3.119 1.00 92.19 102 THR A C 1
ATOM 802 O O . THR A 1 102 ? -9.132 8.316 4.055 1.00 92.19 102 THR A O 1
ATOM 805 N N . LEU A 1 103 ? -8.228 9.477 2.358 1.00 92.25 103 LEU A N 1
ATOM 806 C CA . LEU A 1 103 ? -9.055 10.672 2.547 1.00 92.25 103 LEU A CA 1
ATOM 807 C C . LEU A 1 103 ? -10.537 10.383 2.289 1.00 92.25 103 LEU A C 1
ATOM 809 O O . LEU A 1 103 ? -11.386 10.852 3.039 1.00 92.25 103 LEU A O 1
ATOM 813 N N . ILE A 1 104 ? -10.858 9.592 1.262 1.00 92.06 104 ILE A N 1
ATOM 814 C CA . ILE A 1 104 ? -12.237 9.168 0.983 1.00 92.06 104 ILE A CA 1
ATOM 815 C C . ILE A 1 104 ? -12.789 8.343 2.150 1.00 92.06 104 ILE A C 1
ATOM 817 O O . ILE A 1 104 ? -13.904 8.601 2.593 1.00 92.06 104 ILE A O 1
ATOM 821 N N . LEU A 1 105 ? -12.017 7.387 2.674 1.00 90.31 105 LEU A N 1
ATOM 822 C CA . LEU A 1 105 ? -12.435 6.592 3.830 1.00 90.31 105 LEU A CA 1
ATOM 823 C C . LEU A 1 105 ? -12.651 7.470 5.074 1.00 90.31 105 LEU A C 1
ATOM 825 O O . LEU A 1 105 ? -13.667 7.315 5.741 1.00 90.31 105 LEU A O 1
ATOM 829 N N . ASP A 1 106 ? -11.769 8.442 5.338 1.00 88.62 106 ASP A N 1
ATOM 830 C CA . ASP A 1 106 ? -11.921 9.389 6.457 1.00 88.62 106 ASP A CA 1
ATOM 831 C C . ASP A 1 106 ? -13.162 10.287 6.317 1.00 88.62 106 ASP A C 1
ATOM 833 O O . ASP A 1 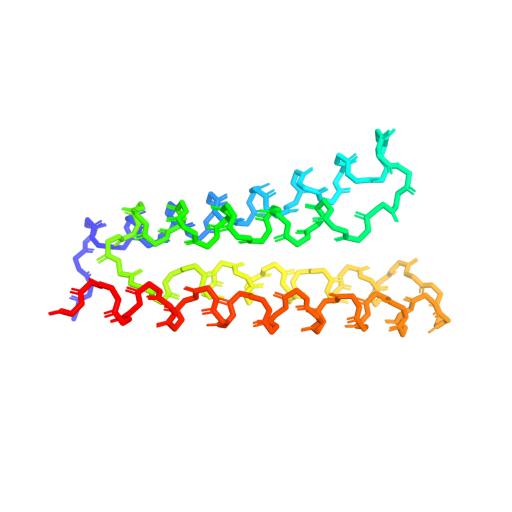106 ? -13.748 10.693 7.316 1.00 88.62 106 ASP A O 1
ATOM 837 N N . LEU A 1 107 ? -13.586 10.599 5.089 1.00 89.75 107 LEU A N 1
ATOM 838 C CA . LEU A 1 107 ? -14.818 11.353 4.839 1.00 89.75 107 LEU A CA 1
ATOM 839 C C . LEU A 1 107 ? -16.085 10.507 5.018 1.00 89.75 107 LEU A C 1
ATOM 841 O O . LEU A 1 107 ? -17.118 11.063 5.372 1.00 89.75 107 LEU A O 1
ATOM 845 N N . ILE A 1 108 ? -16.020 9.200 4.747 1.00 88.44 108 ILE A N 1
ATOM 846 C CA . ILE A 1 108 ? -17.167 8.279 4.848 1.00 88.44 108 ILE A CA 1
ATOM 847 C C . ILE A 1 108 ? -17.368 7.781 6.286 1.00 88.44 108 ILE A C 1
ATOM 849 O O . ILE A 1 108 ? -18.500 7.542 6.695 1.00 88.44 108 ILE A O 1
ATOM 853 N N . GLU A 1 109 ? -16.284 7.583 7.038 1.00 75.44 109 GLU A N 1
ATOM 854 C CA . GLU A 1 109 ? -16.323 7.078 8.420 1.00 75.44 109 GLU A CA 1
ATOM 855 C C . GLU A 1 109 ? -16.596 8.175 9.474 1.00 75.44 109 GLU A C 1
ATOM 857 O O . GLU A 1 109 ? -16.714 7.857 10.660 1.00 75.44 109 GLU A O 1
ATOM 862 N N . LYS A 1 110 ? -16.704 9.444 9.055 1.00 55.56 110 LYS A N 1
ATOM 863 C CA . LYS A 1 110 ? -17.156 10.585 9.874 1.00 55.56 110 LYS A CA 1
ATOM 864 C C . LYS A 1 110 ? -18.674 10.688 9.925 1.00 55.56 110 LYS A C 1
ATOM 866 O O . LYS A 1 110 ? -19.174 11.012 11.026 1.00 55.56 110 LYS A O 1
#